Protein AF-G3IFH1-F1 (afdb_monomer_lite)

Foldseek 3Di:
DPPPDPVLDDDPVNVVVCVVVVVQWADLDDDPVCPVQFDDADPVSITGGDPRVVSVVVVVQVVLCVVDPDNQLEEEEDADPVCQVVQVVVCVVRVYHYDHHNPPPPDDDDPPPDPVVSRSYYDYPDCPDPPPPDD

Organism: Cricetulus griseus (NCBI:txid10029)

Structure (mmCIF, N/CA/C/O backbone):
data_AF-G3IFH1-F1
#
_entry.id   AF-G3IFH1-F1
#
loop_
_atom_site.group_PDB
_atom_site.id
_atom_site.type_symbol
_atom_site.label_atom_id
_atom_site.label_alt_id
_atom_site.label_comp_id
_atom_site.label_asym_id
_atom_site.label_entity_id
_atom_site.label_seq_id
_atom_site.pdbx_PDB_ins_code
_atom_site.Cartn_x
_atom_site.Cartn_y
_atom_site.Cartn_z
_atom_site.occupancy
_atom_site.B_iso_or_equiv
_atom_site.auth_seq_id
_atom_site.auth_comp_id
_atom_site.auth_asym_id
_atom_site.auth_atom_id
_atom_site.pdbx_PDB_model_num
ATOM 1 N N . MET A 1 1 ? -4.055 13.025 -5.414 1.00 52.66 1 MET A N 1
ATOM 2 C CA . MET A 1 1 ? -5.457 12.946 -5.856 1.00 52.66 1 MET A CA 1
ATOM 3 C C . MET A 1 1 ? -5.490 12.155 -7.151 1.00 52.66 1 MET A C 1
ATOM 5 O O . MET A 1 1 ? -4.789 12.528 -8.094 1.00 52.66 1 MET A O 1
ATOM 9 N N . SER A 1 2 ? -6.197 11.022 -7.180 1.00 55.00 2 SER A N 1
ATOM 10 C CA . SER A 1 2 ? -6.548 10.351 -8.439 1.00 55.00 2 SER A CA 1
ATOM 11 C C . SER A 1 2 ? -7.175 11.418 -9.339 1.00 55.00 2 SER A C 1
ATOM 13 O O . SER A 1 2 ? -7.994 12.200 -8.871 1.00 55.00 2 SER A O 1
ATOM 15 N N . GLY A 1 3 ? -6.690 11.577 -10.569 1.00 59.50 3 GLY A N 1
ATOM 16 C CA . GLY A 1 3 ? -6.980 12.749 -11.407 1.00 59.50 3 GLY A CA 1
ATOM 17 C C . GLY A 1 3 ? -8.414 12.813 -11.946 1.00 59.50 3 GLY A C 1
ATOM 18 O O . GLY A 1 3 ? -8.573 13.100 -13.121 1.00 59.50 3 GLY A O 1
ATOM 19 N N . ALA A 1 4 ? -9.427 12.476 -11.138 1.00 64.12 4 ALA A N 1
ATOM 20 C CA . ALA A 1 4 ? -10.849 12.386 -11.480 1.00 64.12 4 ALA A CA 1
ATOM 21 C C . ALA A 1 4 ? -11.164 11.541 -12.733 1.00 64.12 4 ALA A C 1
ATOM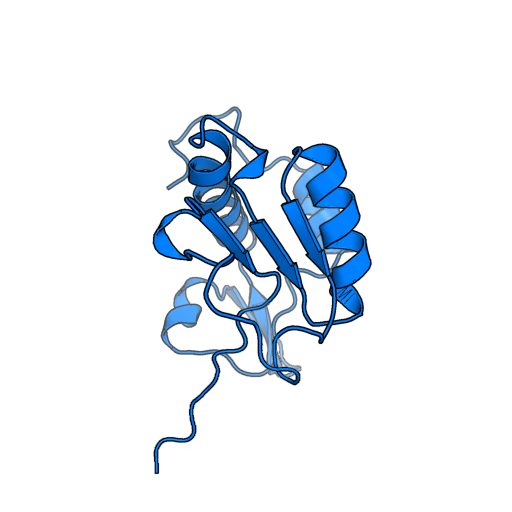 23 O O . ALA A 1 4 ? -12.245 11.650 -13.301 1.00 64.12 4 ALA A O 1
ATOM 24 N N . LEU A 1 5 ? -10.233 10.684 -13.164 1.00 77.56 5 LEU A N 1
ATOM 25 C CA . LEU A 1 5 ? -10.417 9.812 -14.318 1.00 77.56 5 LEU A CA 1
ATOM 26 C C . LEU A 1 5 ? -11.275 8.612 -13.922 1.00 77.56 5 LEU A C 1
ATOM 28 O O . LEU A 1 5 ? -10.896 7.847 -13.033 1.00 77.56 5 LEU A O 1
ATOM 32 N N . ASP A 1 6 ? -12.395 8.438 -14.621 1.00 78.00 6 ASP A N 1
ATOM 33 C CA . ASP A 1 6 ? -13.367 7.361 -14.395 1.00 78.00 6 ASP A CA 1
ATOM 34 C C . ASP A 1 6 ? -12.735 5.962 -14.513 1.00 78.00 6 ASP A C 1
ATOM 36 O O . ASP A 1 6 ? -13.004 5.061 -13.726 1.00 78.00 6 ASP A O 1
ATOM 40 N N . VAL A 1 7 ? -11.759 5.820 -15.414 1.00 83.75 7 VAL A N 1
ATOM 41 C CA . VAL A 1 7 ? -11.028 4.567 -15.667 1.00 83.75 7 VAL A CA 1
ATOM 42 C C . VAL A 1 7 ? -10.235 4.071 -14.448 1.00 83.75 7 VAL A C 1
ATOM 44 O O . VAL A 1 7 ? -10.038 2.869 -14.293 1.00 83.75 7 VAL A O 1
ATOM 47 N N . LEU A 1 8 ? -9.770 4.981 -13.585 1.00 85.19 8 LEU A N 1
ATOM 48 C CA . LEU A 1 8 ? -8.955 4.656 -12.404 1.00 85.19 8 LEU A CA 1
ATOM 49 C C . LEU A 1 8 ? -9.779 4.606 -11.110 1.00 85.19 8 LEU A C 1
ATOM 51 O O . LEU A 1 8 ? -9.211 4.515 -10.014 1.00 85.19 8 LEU A O 1
ATOM 55 N N . GLN A 1 9 ? -11.106 4.701 -11.213 1.00 86.94 9 GLN A N 1
ATOM 56 C CA . GLN A 1 9 ? -11.977 4.545 -10.059 1.00 86.94 9 GLN A CA 1
ATOM 57 C C . GLN A 1 9 ? -11.954 3.107 -9.540 1.00 86.94 9 GLN A C 1
ATOM 59 O O . GLN A 1 9 ? -11.698 2.145 -10.263 1.00 86.94 9 GLN A O 1
ATOM 64 N N . MET A 1 10 ? -12.200 2.982 -8.240 1.00 85.06 10 MET A N 1
ATOM 65 C CA . MET A 1 10 ? -12.223 1.700 -7.552 1.00 85.06 10 MET A CA 1
ATOM 66 C C . MET A 1 10 ? -13.436 0.888 -8.018 1.00 85.06 10 MET A C 1
ATOM 68 O O . MET A 1 10 ? -14.570 1.347 -7.883 1.00 85.06 10 MET A O 1
ATOM 72 N N . LYS A 1 11 ? -13.194 -0.317 -8.541 1.00 91.56 11 LYS A N 1
ATOM 73 C CA . LYS A 1 11 ? -14.251 -1.253 -8.943 1.00 91.56 11 LYS A CA 1
ATOM 74 C C . LYS A 1 11 ? -14.692 -2.125 -7.771 1.00 91.56 11 LYS A C 1
ATOM 76 O O . LYS A 1 11 ? -13.936 -2.338 -6.821 1.00 91.56 11 LYS A O 1
ATOM 81 N N . GLU A 1 12 ? -15.901 -2.671 -7.867 1.00 91.00 12 GLU A N 1
ATOM 82 C CA . GLU A 1 12 ? -16.476 -3.555 -6.843 1.00 91.00 12 GLU A CA 1
ATOM 83 C C . GLU A 1 12 ? -15.604 -4.796 -6.595 1.00 91.00 12 GLU A C 1
ATOM 85 O O . GLU A 1 12 ? -15.349 -5.148 -5.443 1.00 91.00 12 GLU A O 1
ATOM 90 N N . ASP A 1 13 ? -15.037 -5.386 -7.650 1.00 93.25 13 ASP A N 1
ATOM 91 C CA . ASP A 1 13 ? -14.147 -6.552 -7.549 1.00 93.25 13 ASP A CA 1
ATOM 92 C C . ASP A 1 13 ? -12.888 -6.285 -6.712 1.00 93.25 13 ASP A C 1
ATOM 94 O O . ASP A 1 13 ? -12.381 -7.172 -6.019 1.00 93.25 13 ASP A O 1
ATOM 98 N N . ASP A 1 14 ? -12.365 -5.059 -6.763 1.00 90.94 14 ASP A N 1
ATOM 99 C CA . ASP A 1 14 ? -11.163 -4.687 -6.021 1.00 90.94 14 ASP A CA 1
ATOM 100 C C . ASP A 1 14 ? -11.486 -4.454 -4.545 1.00 90.94 14 ASP A C 1
ATOM 102 O O . ASP A 1 14 ? -10.732 -4.902 -3.678 1.00 90.94 14 ASP A O 1
ATOM 106 N N . VAL A 1 15 ? -12.652 -3.865 -4.237 1.00 92.00 15 VAL A N 1
ATOM 107 C CA . VAL A 1 15 ? -13.192 -3.820 -2.862 1.00 92.00 15 VAL A CA 1
ATOM 108 C C . VAL A 1 15 ? -13.326 -5.241 -2.309 1.00 92.00 15 VAL A C 1
ATOM 110 O O . VAL A 1 15 ? -12.902 -5.500 -1.182 1.00 92.00 15 VAL A O 1
ATOM 113 N N . LEU A 1 16 ? -13.823 -6.155 -3.152 1.00 94.88 16 LEU A N 1
ATOM 114 C CA . LEU A 1 16 ? -13.825 -7.612 -2.999 1.00 94.88 16 LEU A CA 1
ATOM 115 C C . LEU A 1 16 ? -12.566 -8.135 -2.308 1.00 94.88 16 LEU A C 1
ATOM 117 O O . LEU A 1 16 ? -12.553 -8.661 -1.190 1.00 94.88 16 LEU A O 1
ATOM 121 N N . LYS A 1 17 ? -11.468 -7.936 -3.031 1.00 94.56 17 LYS A N 1
ATOM 122 C CA . LYS A 1 17 ? -10.137 -8.427 -2.680 1.00 94.56 17 LYS A CA 1
ATOM 123 C C . LYS A 1 17 ? -9.590 -7.752 -1.427 1.00 94.56 17 LYS A C 1
ATOM 125 O O . LYS A 1 17 ? -8.980 -8.434 -0.610 1.00 94.56 17 LYS A O 1
ATOM 130 N N . PHE A 1 18 ? -9.826 -6.453 -1.232 1.00 92.75 18 PHE A N 1
ATOM 131 C CA . PHE A 1 18 ? -9.384 -5.754 -0.018 1.00 92.75 18 PHE A CA 1
ATOM 132 C C . PHE A 1 18 ? -10.077 -6.273 1.244 1.00 92.75 18 PHE A C 1
ATOM 134 O O . PHE A 1 18 ? -9.441 -6.428 2.290 1.00 92.75 18 PHE A O 1
ATOM 141 N N . LEU A 1 19 ? -11.376 -6.562 1.154 1.00 92.62 19 LEU A N 1
ATOM 142 C CA . LEU A 1 19 ? -12.123 -7.148 2.262 1.00 92.62 19 LEU A CA 1
ATOM 143 C C . LEU A 1 19 ? -11.659 -8.581 2.537 1.00 92.62 19 LEU A C 1
ATOM 145 O O . LEU A 1 19 ? -11.395 -8.907 3.693 1.00 92.62 19 LEU A O 1
ATOM 149 N N . ALA A 1 20 ? -11.472 -9.394 1.492 1.00 95.19 20 ALA A N 1
ATOM 150 C CA . ALA A 1 20 ? -10.984 -10.768 1.615 1.00 95.19 20 ALA A CA 1
ATOM 151 C C . ALA A 1 20 ? -9.561 -10.853 2.198 1.00 95.19 20 ALA A C 1
ATOM 153 O O . ALA A 1 20 ? -9.274 -11.730 3.007 1.00 95.19 20 ALA A O 1
ATOM 154 N N . ALA A 1 21 ? -8.679 -9.924 1.824 1.00 91.38 21 ALA A N 1
ATOM 155 C CA . ALA A 1 21 ? -7.313 -9.842 2.336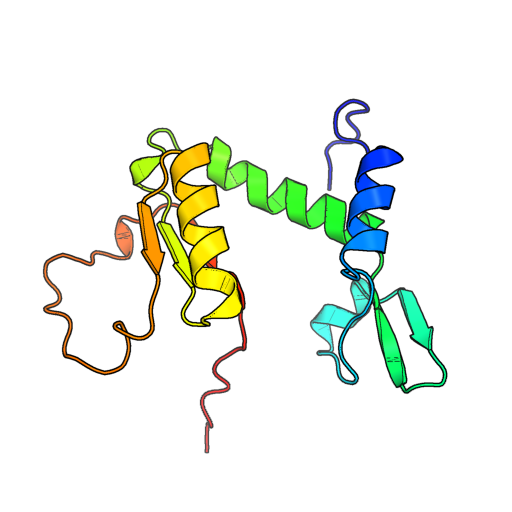 1.00 91.38 21 ALA A CA 1
ATOM 156 C C . ALA A 1 21 ? -7.213 -9.182 3.726 1.00 91.38 21 ALA A C 1
ATOM 158 O O . ALA A 1 21 ? -6.128 -9.136 4.300 1.00 91.38 21 ALA A O 1
ATOM 159 N N . GLY A 1 22 ? -8.313 -8.647 4.270 1.00 91.75 22 GLY A N 1
ATOM 160 C CA . GLY A 1 22 ? -8.333 -8.020 5.593 1.00 91.75 22 GLY A CA 1
ATOM 161 C C . GLY A 1 22 ? -7.566 -6.695 5.690 1.00 91.75 22 GLY A C 1
ATOM 162 O O . GLY A 1 22 ? -7.277 -6.246 6.793 1.00 91.75 22 GLY A O 1
ATOM 163 N N . THR A 1 23 ? -7.263 -6.022 4.574 1.00 89.81 23 THR A N 1
ATOM 164 C CA . THR A 1 23 ? -6.402 -4.814 4.559 1.00 89.81 23 THR A CA 1
ATOM 165 C C . THR A 1 23 ? -7.020 -3.590 5.236 1.00 89.81 23 THR A C 1
ATOM 167 O O . THR A 1 23 ? -6.342 -2.595 5.476 1.00 89.81 23 THR A O 1
ATOM 170 N N . HIS A 1 24 ? -8.329 -3.622 5.482 1.00 91.56 24 HIS A N 1
ATOM 171 C CA . HIS A 1 24 ? -9.056 -2.566 6.181 1.00 91.56 24 HIS A CA 1
ATOM 172 C C . HIS A 1 24 ? -8.845 -2.621 7.701 1.00 91.56 24 HIS A C 1
ATOM 174 O O . HIS A 1 24 ? -9.166 -1.651 8.389 1.00 91.56 24 HIS A O 1
ATOM 180 N N . LEU A 1 25 ? -8.328 -3.738 8.222 1.00 91.94 25 LEU A N 1
ATOM 181 C CA . LEU A 1 25 ? -8.013 -3.922 9.632 1.00 91.94 25 LEU A CA 1
ATOM 182 C C . LEU A 1 25 ? -6.605 -3.383 9.902 1.00 91.94 25 LEU A C 1
ATOM 184 O O . LEU A 1 25 ? -5.619 -3.901 9.384 1.00 91.94 25 LEU A O 1
ATOM 188 N N . GLY A 1 26 ? -6.525 -2.315 10.690 1.00 89.38 26 GLY A N 1
ATOM 189 C CA . GLY A 1 26 ? -5.269 -1.725 11.140 1.00 89.38 26 GLY A CA 1
ATOM 190 C C . GLY A 1 26 ? -4.775 -2.307 12.466 1.00 89.38 26 GLY A C 1
ATOM 191 O O . GLY A 1 26 ? -5.266 -3.322 12.959 1.00 89.38 26 GLY A O 1
ATOM 192 N N . GLY A 1 27 ? -3.794 -1.630 13.062 1.00 88.62 27 GLY A N 1
ATOM 193 C CA . GLY A 1 27 ? -3.295 -1.944 14.400 1.00 88.62 27 GLY A CA 1
ATOM 194 C C . GLY A 1 27 ? -4.180 -1.401 15.528 1.00 88.62 27 GLY A C 1
ATOM 195 O O . GLY A 1 27 ? -5.220 -0.778 15.302 1.00 88.62 27 GLY A O 1
ATOM 196 N N . THR A 1 28 ? -3.734 -1.619 16.766 1.00 90.44 28 THR A N 1
ATOM 197 C CA . THR A 1 28 ? -4.341 -1.061 17.990 1.00 90.44 28 THR A CA 1
ATOM 198 C C . THR A 1 28 ? -3.845 0.344 18.324 1.00 90.44 28 THR A C 1
ATOM 200 O O . THR A 1 28 ? -4.474 1.031 19.125 1.00 90.44 28 THR A O 1
ATOM 203 N N . ASN A 1 29 ? -2.731 0.758 17.715 1.00 88.69 29 ASN A N 1
ATOM 204 C CA . ASN A 1 29 ? -2.092 2.063 17.865 1.00 88.69 29 ASN A CA 1
ATOM 205 C C . ASN A 1 29 ? -1.931 2.704 16.481 1.00 88.69 29 ASN A C 1
ATOM 207 O O . ASN A 1 29 ? -1.840 1.995 15.477 1.00 88.69 29 ASN A O 1
ATOM 211 N N . PHE A 1 30 ? -1.894 4.033 16.432 1.00 86.06 30 PHE A N 1
ATOM 212 C CA . PHE A 1 30 ? -1.648 4.791 15.209 1.00 86.06 30 PHE A CA 1
ATOM 213 C C . PHE A 1 30 ? -0.814 6.038 15.512 1.00 86.06 30 PHE A C 1
ATOM 215 O O . PHE A 1 30 ? -0.903 6.588 16.609 1.00 86.06 30 PHE A O 1
ATOM 222 N N . ASP A 1 31 ? -0.033 6.487 14.532 1.00 89.12 31 ASP A N 1
ATOM 223 C CA . ASP A 1 31 ? 0.693 7.756 14.594 1.00 89.12 31 ASP A CA 1
ATOM 224 C C . ASP A 1 31 ? -0.219 8.938 14.263 1.00 89.12 31 ASP A C 1
ATOM 226 O O . ASP A 1 31 ? -1.104 8.829 13.417 1.00 89.12 31 ASP A O 1
ATOM 230 N N . PHE A 1 32 ? 0.053 10.114 14.832 1.00 88.56 32 PHE A N 1
ATOM 231 C CA . PHE A 1 32 ? -0.747 11.324 14.592 1.00 88.56 32 PHE A CA 1
ATOM 232 C C . PHE A 1 32 ? -0.914 11.657 13.094 1.00 88.56 32 PHE A C 1
ATOM 234 O O . PHE A 1 32 ? -1.994 12.011 12.632 1.00 88.56 32 PHE A O 1
ATOM 241 N N . GLN A 1 33 ? 0.126 11.448 12.281 1.00 88.62 33 GLN A N 1
ATOM 242 C CA . GLN A 1 33 ? 0.068 11.690 10.831 1.00 88.62 33 GLN A CA 1
ATOM 243 C C . GLN A 1 33 ? -0.860 10.720 10.074 1.00 88.62 33 GLN A C 1
ATOM 245 O O . GLN A 1 33 ? -1.326 11.030 8.969 1.00 88.62 33 GLN A O 1
ATOM 250 N N . MET A 1 34 ? -1.134 9.551 10.662 1.00 89.69 34 MET A N 1
ATOM 251 C CA . MET A 1 34 ? -2.005 8.518 10.104 1.00 89.69 34 MET A CA 1
ATOM 252 C C . MET A 1 34 ? -3.486 8.742 10.419 1.00 89.69 34 MET A C 1
ATOM 254 O O . MET A 1 34 ? -4.326 8.076 9.812 1.00 89.69 34 MET A O 1
ATOM 258 N N . GLU A 1 35 ? -3.827 9.704 11.284 1.00 88.62 35 GLU A N 1
ATOM 259 C CA . GLU A 1 35 ? -5.208 10.009 11.688 1.00 88.62 35 GLU A CA 1
ATOM 260 C C . GLU A 1 35 ? -6.126 10.238 10.481 1.00 88.62 35 GLU A C 1
ATOM 262 O O . GLU A 1 35 ? -7.239 9.722 10.410 1.00 88.62 35 GLU A O 1
ATOM 267 N N . GLN A 1 36 ? -5.612 10.919 9.457 1.00 90.81 36 GLN A N 1
ATOM 268 C CA . GLN A 1 36 ? -6.350 11.188 8.228 1.00 90.81 36 GLN A CA 1
ATOM 269 C C . GLN A 1 36 ? -6.747 9.916 7.451 1.00 90.81 36 GLN A C 1
ATOM 271 O O . GLN A 1 36 ? -7.668 9.961 6.642 1.00 90.81 36 GLN A O 1
ATOM 276 N N . TYR A 1 37 ? -6.075 8.779 7.620 1.00 91.50 37 TYR A N 1
ATOM 277 C CA . TYR A 1 37 ? -6.413 7.547 6.892 1.00 91.50 37 TYR A CA 1
ATOM 278 C C . TYR A 1 37 ? -7.384 6.648 7.663 1.00 91.50 37 TYR A C 1
ATOM 280 O O . TYR A 1 37 ? -7.921 5.691 7.097 1.00 91.50 37 TYR A O 1
ATOM 288 N N . ILE A 1 38 ? -7.645 6.969 8.929 1.00 92.19 38 ILE A N 1
ATOM 289 C CA . ILE A 1 38 ? -8.531 6.209 9.804 1.00 92.19 38 ILE A CA 1
ATOM 290 C C . ILE A 1 38 ? -9.981 6.599 9.523 1.00 92.19 38 ILE A C 1
ATOM 292 O O . ILE A 1 38 ? -10.322 7.766 9.345 1.00 92.19 38 ILE A O 1
ATOM 296 N N . TYR A 1 39 ? -10.850 5.593 9.466 1.00 91.56 39 TYR A N 1
ATOM 297 C CA . TYR A 1 39 ? -12.289 5.785 9.350 1.00 91.56 39 TYR A CA 1
ATOM 298 C C . TYR A 1 39 ? -12.954 5.803 10.727 1.00 91.56 39 TYR A C 1
ATOM 300 O O . TYR A 1 39 ? -13.588 6.788 11.098 1.00 91.56 39 TYR A O 1
ATOM 308 N N . LYS A 1 40 ? -12.830 4.703 11.479 1.00 91.81 40 LYS A N 1
ATOM 309 C CA . LYS A 1 40 ? -13.448 4.511 12.800 1.00 91.81 40 LYS A CA 1
ATOM 310 C C . LYS A 1 40 ? -12.615 3.554 13.647 1.00 91.81 40 LYS A C 1
ATOM 312 O O . LYS A 1 40 ? -11.846 2.756 13.114 1.00 91.81 40 LYS A O 1
ATOM 317 N N . ARG A 1 41 ? -12.821 3.596 14.962 1.00 91.62 41 ARG A N 1
ATOM 318 C CA . ARG A 1 41 ? -12.290 2.612 15.911 1.00 91.62 41 ARG A CA 1
ATOM 319 C C . ARG A 1 41 ? -13.385 1.617 16.290 1.00 91.62 41 ARG A C 1
ATOM 321 O O . ARG A 1 41 ? -14.514 2.025 16.558 1.00 91.62 41 ARG A O 1
ATOM 328 N N . LYS A 1 42 ? -13.059 0.325 16.296 1.00 91.50 42 LYS A N 1
ATOM 329 C CA . LYS A 1 42 ? -13.955 -0.739 16.767 1.00 91.50 42 LYS A CA 1
ATOM 330 C C . LYS A 1 42 ? -13.878 -0.852 18.295 1.00 91.50 42 LYS A C 1
ATOM 332 O O . LYS A 1 42 ? -12.881 -0.451 18.892 1.00 91.50 42 LYS A O 1
ATOM 337 N N . ASN A 1 43 ? -14.890 -1.449 18.923 1.00 90.06 43 ASN A N 1
ATOM 338 C CA . ASN A 1 43 ? -14.909 -1.683 20.376 1.00 90.06 43 ASN A CA 1
ATOM 339 C C . ASN A 1 43 ? -13.720 -2.542 20.852 1.00 90.06 43 ASN A C 1
ATOM 341 O O . ASN A 1 43 ? -13.243 -2.363 21.965 1.00 90.06 43 ASN A O 1
ATOM 345 N N . ASP A 1 44 ? -13.190 -3.395 19.971 1.00 86.69 44 ASP A N 1
ATOM 346 C CA . ASP A 1 44 ? -12.017 -4.251 20.212 1.00 86.69 44 ASP A CA 1
ATOM 347 C C . ASP A 1 44 ? -10.685 -3.470 20.230 1.00 86.69 44 ASP A C 1
ATOM 349 O O . ASP A 1 44 ? -9.612 -4.049 20.369 1.00 86.69 44 ASP A O 1
ATOM 353 N N . GLY A 1 45 ? -10.723 -2.149 20.028 1.00 87.00 45 GLY A N 1
ATOM 354 C CA . GLY A 1 45 ? -9.544 -1.284 20.020 1.00 87.00 45 GLY A CA 1
ATOM 355 C C . GLY A 1 45 ? -8.814 -1.195 18.677 1.00 87.00 45 GLY A C 1
ATOM 356 O O . GLY A 1 45 ? -7.926 -0.354 18.556 1.00 87.00 45 GLY A O 1
ATOM 357 N N . ILE A 1 46 ? -9.214 -1.986 17.676 1.00 92.50 46 ILE A N 1
ATOM 358 C CA . ILE A 1 46 ? -8.653 -1.997 16.315 1.00 92.50 46 ILE A CA 1
ATOM 359 C C . ILE A 1 46 ? -9.153 -0.790 15.505 1.00 92.50 46 ILE A C 1
ATOM 361 O O . ILE A 1 46 ? -10.354 -0.488 15.495 1.00 92.50 46 ILE A O 1
ATOM 365 N N . TYR A 1 47 ? -8.242 -0.127 14.789 1.00 92.38 47 TYR A N 1
ATOM 366 C CA . TYR A 1 47 ? -8.579 0.951 13.856 1.00 92.38 47 TYR A CA 1
ATOM 367 C C . TYR A 1 47 ? -8.943 0.415 12.471 1.00 92.38 47 TYR A C 1
ATOM 369 O O . TYR A 1 47 ? -8.255 -0.438 11.917 1.00 92.38 47 TYR A O 1
ATOM 377 N N . ILE A 1 48 ? -10.021 0.946 11.894 1.00 93.69 48 ILE A N 1
ATOM 378 C CA . ILE A 1 48 ? -10.466 0.631 10.534 1.00 93.69 48 ILE A CA 1
ATOM 379 C C . ILE A 1 48 ? -9.925 1.698 9.585 1.00 93.69 48 ILE A C 1
ATOM 381 O O . ILE A 1 48 ? -10.166 2.890 9.790 1.00 93.69 48 ILE A O 1
ATOM 385 N N . ILE A 1 49 ? -9.232 1.273 8.531 1.00 94.25 49 ILE A N 1
ATOM 386 C CA . ILE A 1 49 ? -8.633 2.152 7.518 1.00 94.25 49 ILE A CA 1
ATOM 387 C C . ILE A 1 49 ? -9.648 2.438 6.402 1.00 94.25 49 ILE A C 1
ATOM 389 O O . ILE A 1 49 ? -10.390 1.556 5.967 1.00 94.25 49 ILE A O 1
ATOM 393 N N . ASN A 1 50 ? -9.681 3.678 5.909 1.00 93.31 50 ASN A N 1
ATOM 394 C CA . ASN A 1 50 ? -10.542 4.060 4.792 1.00 93.31 50 ASN A CA 1
ATOM 395 C C . ASN A 1 50 ? -9.976 3.577 3.444 1.00 93.31 50 ASN A C 1
ATOM 397 O O . ASN A 1 50 ? -9.011 4.142 2.925 1.00 93.31 50 ASN A O 1
ATOM 401 N N . LEU A 1 51 ? -10.648 2.600 2.829 1.00 91.69 51 LEU A N 1
ATOM 402 C CA . LEU A 1 51 ? -10.244 2.000 1.552 1.00 91.69 51 LEU A CA 1
ATOM 403 C C . LEU A 1 51 ? -10.142 3.001 0.392 1.00 91.69 51 LEU A C 1
ATOM 405 O O . LEU A 1 51 ? -9.244 2.869 -0.436 1.00 91.69 51 LEU A O 1
ATOM 409 N N . LYS A 1 52 ? -10.999 4.032 0.345 1.00 90.12 52 LYS A N 1
ATOM 410 C CA . LYS A 1 52 ? -10.926 5.048 -0.720 1.00 90.12 52 LYS A CA 1
ATOM 411 C C . LYS A 1 52 ? -9.606 5.816 -0.663 1.00 90.12 52 LYS A C 1
ATOM 413 O O . LYS A 1 52 ? -8.961 6.014 -1.688 1.00 90.12 52 LYS A O 1
ATOM 418 N N . ARG A 1 53 ? -9.167 6.191 0.545 1.00 90.06 53 ARG A N 1
ATOM 419 C CA . ARG A 1 53 ? -7.890 6.898 0.736 1.00 90.06 53 ARG A CA 1
ATOM 420 C C . ARG A 1 53 ? -6.697 5.986 0.443 1.00 90.06 53 ARG A C 1
ATOM 422 O O . ARG A 1 53 ? -5.722 6.444 -0.147 1.00 90.06 53 ARG A O 1
ATOM 429 N N . THR A 1 54 ? -6.786 4.702 0.794 1.00 90.69 54 THR A N 1
ATOM 430 C CA . THR A 1 54 ? -5.754 3.707 0.463 1.00 90.69 54 THR A CA 1
ATOM 431 C C . THR A 1 54 ? -5.592 3.545 -1.047 1.00 90.69 54 THR A C 1
ATOM 433 O O . THR A 1 54 ? -4.467 3.579 -1.540 1.00 90.69 54 THR A O 1
ATOM 436 N N . TRP A 1 55 ? -6.696 3.447 -1.795 1.00 90.94 55 TRP A N 1
ATOM 437 C CA . TRP A 1 55 ? -6.670 3.336 -3.257 1.00 90.94 55 TRP A CA 1
ATOM 438 C C . TRP A 1 55 ? -5.965 4.525 -3.919 1.00 90.94 55 TRP A C 1
ATOM 440 O O . TRP A 1 55 ? -5.101 4.353 -4.777 1.00 90.94 55 TRP A O 1
ATOM 450 N N . GLU A 1 56 ? -6.260 5.745 -3.467 1.00 89.62 56 GLU A N 1
ATOM 451 C CA . GLU A 1 56 ? -5.612 6.950 -3.990 1.00 89.62 56 GLU A CA 1
ATOM 452 C C . GLU A 1 56 ? -4.101 6.977 -3.742 1.00 89.62 56 GLU A C 1
ATOM 454 O O . GLU A 1 56 ? -3.342 7.447 -4.594 1.00 89.62 56 GLU A O 1
ATOM 459 N N . LYS A 1 57 ? -3.647 6.474 -2.589 1.00 90.50 57 LYS A N 1
ATOM 460 C CA . LYS A 1 57 ? -2.216 6.366 -2.280 1.00 90.50 57 LYS A CA 1
ATOM 461 C C . LYS A 1 57 ? -1.532 5.284 -3.096 1.00 90.50 57 LYS A C 1
ATOM 463 O O . LYS A 1 57 ? -0.412 5.501 -3.548 1.00 90.50 57 LYS A O 1
ATOM 468 N N . LEU A 1 58 ? -2.222 4.177 -3.343 1.00 89.62 58 LEU A N 1
ATOM 469 C CA . LEU A 1 58 ? -1.728 3.094 -4.184 1.00 89.62 58 LEU A CA 1
ATOM 470 C C . LEU A 1 58 ? -1.501 3.590 -5.621 1.00 89.62 58 LEU A C 1
ATOM 472 O O . LEU A 1 58 ? -0.423 3.404 -6.181 1.00 89.62 58 LEU A O 1
ATOM 476 N N . LEU A 1 59 ? -2.454 4.347 -6.175 1.00 89.31 59 LEU A N 1
ATOM 477 C CA . LEU A 1 59 ? -2.293 4.994 -7.481 1.00 89.31 59 LEU A CA 1
ATOM 478 C C . LEU A 1 59 ? -1.177 6.046 -7.490 1.00 89.31 59 LEU A C 1
ATOM 480 O O . LEU A 1 59 ? -0.468 6.177 -8.486 1.00 89.31 59 LEU A O 1
ATOM 484 N N . LEU A 1 60 ? -1.009 6.805 -6.403 1.00 88.19 60 LEU A N 1
ATOM 485 C CA . LEU A 1 60 ? 0.075 7.781 -6.292 1.00 88.19 60 LEU A CA 1
ATOM 486 C C . LEU A 1 60 ? 1.453 7.101 -6.294 1.00 88.19 60 LEU A C 1
ATOM 488 O O . LEU A 1 60 ? 2.363 7.622 -6.926 1.00 88.19 60 LEU A O 1
ATOM 492 N N . ALA A 1 61 ? 1.585 5.946 -5.636 1.00 87.38 61 ALA A N 1
ATOM 493 C CA . ALA A 1 61 ? 2.815 5.154 -5.599 1.00 87.38 61 ALA A CA 1
ATOM 494 C C . ALA A 1 61 ? 3.113 4.437 -6.927 1.00 87.38 61 ALA A C 1
ATOM 496 O O . ALA A 1 61 ? 4.275 4.267 -7.280 1.00 87.38 61 ALA A O 1
ATOM 497 N N . ALA A 1 62 ? 2.086 4.067 -7.698 1.00 88.38 62 ALA A N 1
ATOM 498 C CA . ALA A 1 62 ? 2.266 3.441 -9.009 1.00 88.38 62 ALA A CA 1
ATOM 499 C C . ALA A 1 62 ? 2.830 4.406 -10.070 1.00 88.38 62 ALA A C 1
ATOM 501 O O . ALA A 1 62 ? 3.572 3.990 -10.954 1.00 88.38 62 ALA A O 1
ATOM 502 N N . ARG A 1 63 ? 2.511 5.705 -9.980 1.00 87.00 63 ARG A N 1
ATOM 503 C CA . ARG A 1 63 ? 2.972 6.728 -10.940 1.00 87.00 63 ARG A CA 1
ATOM 504 C C . ARG A 1 63 ? 4.497 6.807 -11.101 1.00 87.00 63 ARG A C 1
ATOM 506 O O . ARG A 1 63 ? 4.934 6.743 -12.244 1.00 87.00 63 ARG A O 1
ATOM 513 N N . PRO A 1 64 ? 5.308 6.943 -10.033 1.00 86.69 64 PRO A N 1
ATOM 514 C CA . PRO A 1 64 ? 6.762 6.988 -10.179 1.00 86.69 64 PRO A CA 1
ATOM 515 C C . PRO A 1 64 ? 7.332 5.682 -10.737 1.00 86.69 64 PRO A C 1
ATOM 517 O O . PRO A 1 64 ? 8.268 5.733 -11.518 1.00 86.69 64 PRO A O 1
ATOM 520 N N . ILE A 1 65 ? 6.728 4.530 -10.421 1.00 85.75 65 ILE A N 1
ATOM 521 C CA . ILE A 1 65 ? 7.171 3.227 -10.945 1.00 85.75 65 ILE A CA 1
ATOM 522 C C . ILE A 1 65 ? 7.020 3.175 -12.471 1.00 85.75 65 ILE A C 1
ATOM 524 O O . ILE A 1 65 ? 7.917 2.708 -13.160 1.00 85.75 65 ILE A O 1
ATOM 528 N N . VAL A 1 66 ? 5.897 3.671 -12.996 1.00 87.06 66 VAL A N 1
ATOM 529 C CA . VAL A 1 66 ? 5.631 3.711 -14.445 1.00 87.06 66 VAL A CA 1
ATOM 530 C C . VAL A 1 66 ? 6.419 4.822 -15.145 1.00 87.06 66 VAL A C 1
ATOM 532 O O . VAL A 1 66 ? 6.685 4.723 -16.337 1.00 87.06 66 VAL A O 1
ATOM 535 N N . ALA A 1 67 ? 6.785 5.886 -14.427 1.00 88.94 67 ALA A N 1
ATOM 536 C CA . ALA A 1 67 ? 7.570 6.984 -14.982 1.00 88.94 67 ALA A CA 1
ATOM 537 C C . ALA A 1 67 ? 9.041 6.609 -15.234 1.00 88.94 67 ALA A C 1
ATOM 539 O O . ALA A 1 67 ? 9.717 7.309 -15.985 1.00 88.94 67 ALA A O 1
ATOM 540 N N . THR A 1 68 ? 9.543 5.537 -14.618 1.00 84.94 68 THR A N 1
ATOM 541 C CA . THR A 1 68 ? 10.912 5.068 -14.836 1.00 84.94 68 THR A CA 1
ATOM 542 C C . THR A 1 68 ? 11.053 4.428 -16.217 1.00 84.94 68 THR A C 1
ATOM 544 O O . THR A 1 68 ? 10.330 3.497 -16.559 1.00 84.94 68 THR A O 1
ATOM 547 N N . GLU A 1 69 ? 12.027 4.900 -16.995 1.00 87.88 69 GLU A N 1
ATOM 548 C CA . GLU A 1 69 ? 12.283 4.421 -18.361 1.00 87.88 69 GLU A CA 1
ATOM 549 C C . GLU A 1 69 ? 12.782 2.967 -18.394 1.00 87.88 69 GLU A C 1
ATOM 551 O O . GLU A 1 69 ? 12.387 2.188 -19.261 1.00 87.88 69 GLU A O 1
ATOM 556 N N . ASN A 1 70 ? 13.626 2.588 -17.430 1.00 87.88 70 ASN A N 1
ATOM 557 C CA . ASN A 1 70 ? 14.161 1.238 -17.288 1.00 87.88 70 ASN A CA 1
ATOM 558 C C . ASN A 1 70 ? 13.587 0.545 -16.035 1.00 87.88 70 ASN A C 1
ATOM 560 O O . ASN A 1 70 ? 13.901 0.946 -14.910 1.00 87.88 70 ASN A O 1
ATOM 564 N N . PRO A 1 71 ? 12.794 -0.533 -16.182 1.00 82.50 71 PRO A N 1
ATOM 565 C CA . PRO A 1 71 ? 12.174 -1.202 -15.041 1.00 82.50 71 PRO A CA 1
ATOM 566 C C . PRO A 1 71 ? 13.190 -1.872 -14.104 1.00 82.50 71 PRO A C 1
ATOM 568 O O . PRO A 1 71 ? 12.886 -2.050 -12.926 1.00 82.50 71 PRO A O 1
ATOM 571 N N . ALA A 1 72 ? 14.401 -2.199 -14.577 1.00 83.25 72 ALA A N 1
ATOM 572 C CA . ALA A 1 72 ? 15.432 -2.840 -13.756 1.00 83.25 72 ALA A CA 1
ATOM 573 C C . ALA A 1 72 ? 15.981 -1.924 -12.644 1.00 83.25 72 ALA A C 1
ATOM 575 O O . ALA A 1 72 ? 16.462 -2.419 -11.619 1.00 83.25 72 ALA A O 1
ATOM 576 N N . ASP A 1 73 ? 15.856 -0.604 -12.812 1.00 82.19 73 ASP A N 1
ATOM 577 C CA . ASP A 1 73 ? 16.317 0.389 -11.833 1.00 82.19 73 ASP A CA 1
ATOM 578 C C . ASP A 1 73 ? 15.366 0.506 -10.631 1.00 82.19 73 ASP A C 1
ATOM 580 O O . ASP A 1 73 ? 15.734 1.038 -9.579 1.00 82.19 73 ASP A O 1
ATOM 584 N N . VAL A 1 74 ? 14.151 -0.040 -10.754 1.00 81.88 74 VAL A N 1
ATOM 585 C CA . VAL A 1 74 ? 13.208 -0.157 -9.644 1.00 81.88 74 VAL A CA 1
ATOM 586 C C . VAL A 1 74 ? 13.609 -1.347 -8.780 1.00 81.88 74 VAL A C 1
ATOM 588 O O . VAL A 1 74 ? 13.632 -2.493 -9.232 1.00 81.88 74 VAL A O 1
ATOM 591 N N . ARG A 1 75 ? 13.888 -1.072 -7.503 1.00 83.56 75 ARG A N 1
ATOM 592 C CA . ARG A 1 75 ? 14.263 -2.085 -6.508 1.00 83.56 75 ARG A CA 1
ATOM 593 C C . ARG A 1 75 ? 13.110 -2.347 -5.548 1.00 83.56 75 ARG A C 1
ATOM 595 O O . ARG A 1 75 ? 12.518 -1.413 -4.999 1.00 83.56 75 ARG A O 1
ATOM 602 N N . VAL A 1 76 ? 12.822 -3.624 -5.306 1.00 83.81 76 VAL A N 1
ATOM 603 C CA . VAL A 1 76 ? 11.750 -4.062 -4.398 1.00 83.81 76 VAL A CA 1
ATOM 604 C C . VAL A 1 76 ? 12.346 -4.903 -3.284 1.00 83.81 76 VAL A C 1
ATOM 606 O O . VAL A 1 76 ? 13.029 -5.891 -3.549 1.00 83.81 76 VAL A O 1
ATOM 609 N N . ILE A 1 77 ? 12.106 -4.494 -2.037 1.00 84.31 77 ILE A N 1
ATOM 610 C CA . ILE A 1 77 ? 12.852 -5.001 -0.881 1.00 84.31 77 ILE A CA 1
ATOM 611 C C . ILE A 1 77 ? 11.899 -5.512 0.200 1.00 84.31 77 ILE A C 1
ATOM 613 O O . ILE A 1 77 ? 10.960 -4.818 0.597 1.00 84.31 77 ILE A O 1
ATOM 617 N N . SER A 1 78 ? 12.185 -6.709 0.724 1.00 82.44 78 SER A N 1
ATOM 618 C CA . SER A 1 78 ? 11.574 -7.208 1.960 1.00 82.44 78 SER A CA 1
ATOM 619 C C . SER A 1 78 ? 12.593 -7.934 2.840 1.00 82.44 78 SER A C 1
ATOM 621 O O . SER A 1 78 ? 13.326 -8.818 2.392 1.00 82.44 78 SER A O 1
ATOM 623 N N . SER A 1 79 ? 12.617 -7.572 4.123 1.00 81.44 79 SER A N 1
ATOM 624 C CA . SER A 1 79 ? 13.394 -8.277 5.150 1.00 81.44 79 SER A CA 1
ATOM 625 C C . SER A 1 79 ? 12.589 -9.399 5.810 1.00 81.44 79 SER A C 1
ATOM 627 O O . SER A 1 79 ? 13.156 -10.397 6.251 1.00 81.44 79 SER A O 1
ATOM 629 N N . ARG A 1 80 ? 11.258 -9.255 5.864 1.00 78.69 80 ARG A N 1
ATOM 630 C CA . ARG A 1 80 ? 10.354 -10.200 6.525 1.00 78.69 80 ARG A CA 1
ATOM 631 C C . ARG A 1 80 ? 10.028 -11.394 5.642 1.00 78.69 80 ARG A C 1
ATOM 633 O O . ARG A 1 80 ? 9.707 -11.243 4.466 1.00 78.69 80 ARG A O 1
ATOM 640 N N . ASN A 1 81 ? 9.990 -12.573 6.256 1.00 82.38 81 ASN A N 1
ATOM 641 C CA . ASN A 1 81 ? 9.695 -13.837 5.579 1.00 82.38 81 ASN A CA 1
ATOM 642 C C . ASN A 1 81 ? 8.315 -13.841 4.901 1.00 82.38 81 ASN A C 1
ATOM 644 O O . ASN A 1 81 ? 8.152 -14.440 3.842 1.00 82.38 81 ASN A O 1
ATOM 648 N N . THR A 1 82 ? 7.339 -13.124 5.466 1.00 83.88 82 THR A N 1
ATOM 649 C CA . THR A 1 82 ? 5.988 -12.975 4.902 1.00 83.88 82 THR A CA 1
ATOM 650 C C . THR A 1 82 ? 5.980 -12.272 3.541 1.00 83.88 82 THR A C 1
ATOM 652 O O . THR A 1 82 ? 5.110 -12.552 2.720 1.00 83.88 82 THR A O 1
ATOM 655 N N . GLY A 1 83 ? 6.949 -11.385 3.286 1.00 79.69 83 GLY A N 1
ATOM 656 C CA . GLY A 1 83 ? 7.050 -10.590 2.060 1.00 79.69 83 GLY A CA 1
ATOM 657 C C . GLY A 1 83 ? 8.003 -11.153 1.001 1.00 79.69 83 GLY A C 1
ATOM 658 O O . GLY A 1 83 ? 8.000 -10.687 -0.132 1.00 79.69 83 GLY A O 1
ATOM 659 N N . GLN A 1 84 ? 8.804 -12.175 1.311 1.00 82.19 84 GLN A N 1
ATOM 660 C CA . GLN A 1 84 ? 9.845 -12.641 0.380 1.00 82.19 84 GLN A CA 1
ATOM 661 C C . GLN A 1 84 ? 9.261 -13.172 -0.935 1.00 82.19 84 GLN A C 1
ATOM 663 O O . GLN A 1 84 ? 9.724 -12.823 -2.021 1.00 82.19 84 GLN A O 1
ATOM 668 N N . GLN A 1 85 ? 8.199 -13.978 -0.854 1.00 87.38 85 GLN A N 1
ATOM 669 C CA . GLN A 1 85 ? 7.551 -14.515 -2.052 1.00 87.38 85 GLN A CA 1
ATOM 670 C C . GLN A 1 85 ? 6.820 -13.441 -2.862 1.00 87.38 85 GLN A C 1
ATOM 672 O O . GLN A 1 85 ? 6.748 -13.547 -4.086 1.00 87.38 85 GLN A O 1
ATOM 677 N N . THR A 1 86 ? 6.264 -12.417 -2.208 1.00 87.25 86 THR A N 1
ATOM 678 C CA . THR A 1 86 ? 5.545 -11.346 -2.908 1.00 87.25 86 THR A CA 1
ATOM 679 C C . THR A 1 86 ? 6.511 -10.452 -3.674 1.00 87.25 86 THR A C 1
ATOM 681 O O . THR A 1 86 ? 6.220 -10.118 -4.818 1.00 87.25 86 THR A O 1
ATOM 684 N N . VAL A 1 87 ? 7.691 -10.162 -3.115 1.00 87.31 87 VAL A N 1
ATOM 685 C CA . VAL A 1 87 ? 8.755 -9.416 -3.807 1.00 87.31 87 VAL A CA 1
ATOM 686 C C . VAL A 1 87 ? 9.221 -10.139 -5.068 1.00 87.31 87 VAL A C 1
ATOM 688 O O . VAL A 1 87 ? 9.303 -9.520 -6.125 1.00 87.31 87 VAL A O 1
ATOM 691 N N . LEU A 1 88 ? 9.459 -11.451 -4.994 1.00 89.94 88 LEU A N 1
ATOM 692 C CA . LEU A 1 88 ? 9.881 -12.238 -6.158 1.00 89.94 88 LEU A CA 1
ATOM 693 C C . LEU A 1 88 ? 8.814 -12.259 -7.262 1.00 89.94 88 LEU A C 1
ATOM 695 O O . LEU A 1 88 ? 9.129 -12.058 -8.433 1.00 89.94 88 LEU A O 1
ATOM 699 N N . LYS A 1 89 ? 7.541 -12.456 -6.895 1.00 92.75 89 LYS A N 1
ATOM 700 C CA . LYS A 1 89 ? 6.425 -12.446 -7.855 1.00 92.75 89 LYS A CA 1
ATOM 701 C C . LYS A 1 89 ? 6.211 -11.066 -8.475 1.00 92.75 89 LYS A C 1
ATOM 703 O O . LYS A 1 89 ? 5.947 -10.970 -9.668 1.00 92.75 89 LYS A O 1
ATOM 708 N N . PHE A 1 90 ? 6.340 -10.006 -7.680 1.00 88.81 90 PHE A N 1
ATOM 709 C CA . PHE A 1 90 ? 6.195 -8.636 -8.159 1.00 88.81 90 PHE A CA 1
ATOM 710 C C . PHE A 1 90 ? 7.333 -8.246 -9.110 1.00 88.81 90 PHE A C 1
ATOM 712 O O . PHE A 1 90 ? 7.083 -7.678 -10.170 1.00 88.81 90 PHE A O 1
ATOM 719 N N . ALA A 1 91 ? 8.572 -8.604 -8.773 1.00 88.69 91 ALA A N 1
ATOM 720 C CA . ALA A 1 91 ? 9.723 -8.393 -9.641 1.00 88.69 91 ALA A CA 1
ATOM 721 C C . ALA A 1 91 ? 9.583 -9.127 -10.980 1.00 88.69 91 ALA A C 1
ATOM 723 O O . ALA A 1 91 ? 9.830 -8.531 -12.022 1.00 88.69 91 ALA A O 1
ATOM 724 N N . ALA A 1 92 ? 9.102 -10.374 -10.968 1.00 90.19 92 ALA A N 1
ATOM 725 C CA . ALA A 1 92 ? 8.851 -11.131 -12.194 1.00 90.19 92 ALA A CA 1
ATOM 726 C C . ALA A 1 92 ? 7.769 -10.496 -13.089 1.00 90.19 92 ALA A C 1
ATOM 728 O O . ALA A 1 92 ? 7.871 -10.575 -14.308 1.00 90.19 92 ALA A O 1
ATOM 729 N N . ALA A 1 93 ? 6.748 -9.861 -12.501 1.00 91.00 93 ALA A N 1
ATOM 730 C CA . ALA A 1 93 ? 5.679 -9.202 -13.254 1.00 91.00 93 ALA A CA 1
ATOM 731 C C . ALA A 1 93 ? 6.108 -7.850 -13.854 1.00 91.00 93 ALA A C 1
ATOM 733 O O . ALA A 1 93 ? 5.677 -7.504 -14.950 1.00 91.00 93 ALA A O 1
ATOM 734 N N . THR A 1 94 ? 6.945 -7.094 -13.138 1.00 87.25 94 THR A N 1
ATOM 735 C CA . THR A 1 94 ? 7.335 -5.724 -13.519 1.00 87.25 94 THR A CA 1
ATOM 736 C C . THR A 1 94 ? 8.689 -5.666 -14.242 1.00 87.25 94 THR A C 1
ATOM 738 O O . THR A 1 94 ? 8.983 -4.682 -14.908 1.00 87.25 94 THR A O 1
ATOM 741 N N . GLY A 1 95 ? 9.534 -6.697 -14.120 1.00 86.94 95 GLY A N 1
ATOM 742 C CA . GLY A 1 95 ? 10.938 -6.661 -14.557 1.00 86.94 95 GLY A CA 1
ATOM 743 C C . GLY A 1 95 ? 11.866 -5.906 -13.594 1.00 86.94 95 GLY A C 1
ATOM 744 O O . GLY A 1 95 ? 12.995 -5.580 -13.950 1.00 86.94 95 GLY A O 1
ATOM 745 N N . ALA A 1 96 ? 11.380 -5.619 -12.383 1.00 86.88 96 ALA A N 1
ATOM 746 C CA . ALA A 1 96 ? 12.120 -4.939 -11.323 1.00 86.88 96 ALA A CA 1
ATOM 747 C C . ALA A 1 96 ? 13.159 -5.864 -10.672 1.00 86.88 96 ALA A C 1
ATOM 749 O O . ALA A 1 96 ? 13.033 -7.087 -10.728 1.00 86.88 96 ALA A O 1
ATOM 750 N N . THR A 1 97 ? 14.165 -5.296 -10.005 1.00 85.25 97 THR A N 1
ATOM 751 C CA . THR A 1 97 ? 15.200 -6.074 -9.307 1.00 85.25 97 THR A CA 1
ATOM 752 C C . THR A 1 97 ? 14.746 -6.436 -7.878 1.00 85.25 97 THR A C 1
ATOM 754 O O . THR A 1 97 ? 14.552 -5.545 -7.041 1.00 85.25 97 THR A O 1
ATOM 757 N N . PRO A 1 98 ? 14.529 -7.734 -7.558 1.00 83.81 98 PRO A N 1
ATOM 758 C CA . PRO A 1 98 ? 14.092 -8.153 -6.230 1.00 83.81 98 PRO A CA 1
ATOM 759 C C . PRO A 1 98 ? 15.269 -8.299 -5.267 1.00 83.81 98 PRO A C 1
ATOM 761 O O . PRO A 1 98 ? 16.283 -8.916 -5.590 1.00 83.81 98 PRO A O 1
ATOM 764 N N . ILE A 1 99 ? 15.084 -7.830 -4.036 1.00 79.69 99 ILE A N 1
ATOM 765 C CA . ILE A 1 99 ? 15.988 -8.086 -2.913 1.00 79.69 99 ILE A CA 1
ATOM 766 C C . ILE A 1 99 ? 15.160 -8.711 -1.786 1.00 79.69 99 I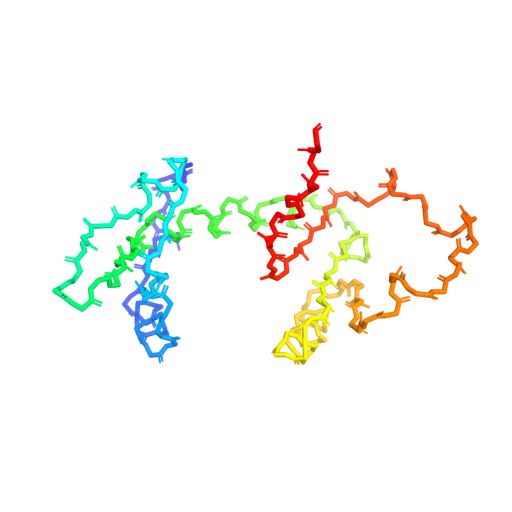LE A C 1
ATOM 768 O O . ILE A 1 99 ? 14.379 -8.040 -1.108 1.00 79.69 99 ILE A O 1
ATOM 772 N N . ALA A 1 100 ? 15.305 -10.023 -1.605 1.00 74.25 100 ALA A N 1
ATOM 773 C CA . ALA A 1 100 ? 14.598 -10.790 -0.584 1.00 74.25 100 ALA A CA 1
ATOM 774 C C . ALA A 1 100 ? 15.594 -11.344 0.447 1.00 74.25 100 ALA A C 1
ATOM 776 O O . ALA A 1 100 ? 16.529 -12.050 0.074 1.00 74.25 100 ALA A O 1
ATOM 777 N N . GLY A 1 101 ? 15.381 -11.054 1.737 1.00 66.00 101 GLY A N 1
ATOM 778 C CA . GLY A 1 101 ? 16.144 -11.662 2.837 1.00 66.00 101 GLY A CA 1
ATOM 779 C C . GLY A 1 101 ? 16.751 -10.687 3.852 1.00 66.00 101 GLY A C 1
ATOM 780 O O . GLY A 1 101 ? 16.845 -9.483 3.633 1.00 66.00 101 GLY A O 1
ATOM 781 N N . LEU A 1 102 ? 17.174 -11.246 4.994 1.00 53.38 102 LEU A N 1
ATOM 782 C CA . LEU A 1 102 ? 17.758 -10.550 6.154 1.00 53.38 102 LEU A CA 1
ATOM 783 C C . LEU A 1 102 ? 19.248 -10.178 5.973 1.00 53.38 102 LEU A C 1
ATOM 785 O O . LEU A 1 102 ? 19.932 -9.835 6.936 1.00 53.38 102 LEU A O 1
ATOM 789 N N . SER A 1 103 ? 19.789 -10.307 4.763 1.00 47.75 103 SER A N 1
ATOM 790 C CA . SER A 1 103 ? 21.230 -10.246 4.485 1.00 47.75 103 SER A CA 1
ATOM 791 C C . SER A 1 103 ? 21.811 -8.832 4.427 1.00 47.75 103 SER A C 1
ATOM 793 O O . SER A 1 103 ? 23.026 -8.699 4.357 1.00 47.75 103 SER A O 1
ATOM 795 N N . TYR A 1 104 ? 20.996 -7.777 4.515 1.00 44.84 104 TYR A N 1
ATOM 796 C CA . TYR A 1 104 ? 21.511 -6.406 4.416 1.00 44.84 104 TYR A CA 1
ATOM 797 C C . TYR A 1 104 ? 22.044 -5.822 5.736 1.00 44.84 104 TYR A C 1
ATOM 799 O O . TYR A 1 104 ? 22.843 -4.894 5.703 1.00 44.84 104 TYR A O 1
ATOM 807 N N . CYS A 1 105 ? 21.645 -6.345 6.904 1.00 41.53 105 CYS A N 1
ATOM 808 C CA . CYS A 1 105 ? 22.021 -5.726 8.188 1.00 41.53 105 CYS A CA 1
ATOM 809 C C . CYS A 1 105 ? 23.195 -6.380 8.929 1.00 41.53 105 CYS A C 1
ATOM 811 O O . CYS A 1 105 ? 23.639 -5.800 9.916 1.00 41.53 105 CYS A O 1
ATOM 813 N N . ARG A 1 106 ? 23.688 -7.568 8.539 1.00 32.56 106 ARG A N 1
ATOM 814 C CA . ARG A 1 106 ? 24.642 -8.321 9.389 1.00 32.56 106 ARG A CA 1
ATOM 815 C C . ARG A 1 106 ? 25.987 -8.695 8.767 1.00 32.56 106 ARG A C 1
ATOM 817 O O . ARG A 1 106 ? 26.821 -9.242 9.476 1.00 32.56 106 ARG A O 1
ATOM 824 N N . LEU A 1 107 ? 26.242 -8.386 7.503 1.00 29.78 107 LEU A N 1
ATOM 825 C CA . LEU A 1 107 ? 27.565 -8.567 6.904 1.00 29.78 107 LEU A CA 1
ATOM 826 C C . LEU A 1 107 ? 27.919 -7.295 6.145 1.00 29.78 107 LEU A C 1
ATOM 828 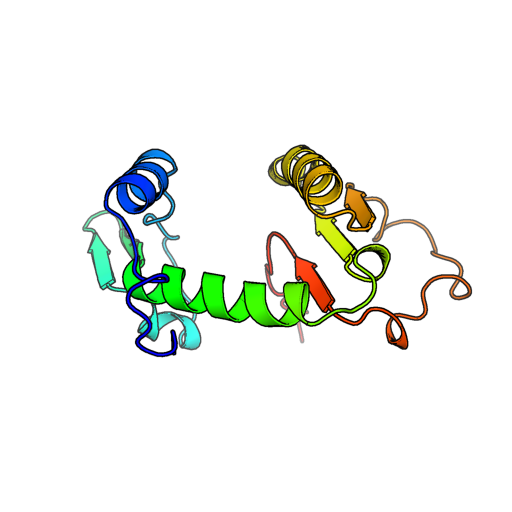O O . LEU A 1 107 ? 27.074 -6.749 5.437 1.00 29.78 107 LEU A O 1
ATOM 832 N N . GLU A 1 108 ? 29.141 -6.811 6.345 1.00 35.47 108 GLU A N 1
ATOM 833 C CA . GLU A 1 108 ? 29.713 -5.676 5.628 1.00 35.47 108 GLU A CA 1
ATOM 834 C C . GLU A 1 108 ? 29.403 -5.783 4.130 1.00 35.47 108 GLU A C 1
ATOM 836 O O . GLU A 1 108 ? 29.861 -6.690 3.436 1.00 35.47 108 GLU A O 1
ATOM 841 N N . CYS A 1 109 ? 28.587 -4.856 3.634 1.00 36.00 109 CYS A N 1
ATOM 842 C CA . CYS A 1 109 ? 28.388 -4.658 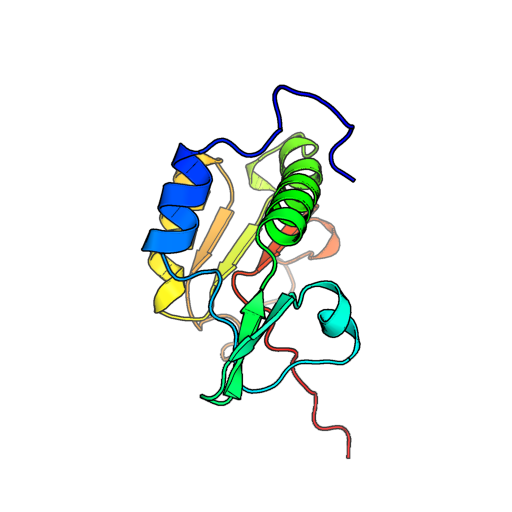2.208 1.00 36.00 109 CYS A CA 1
ATOM 843 C C . CYS A 1 109 ? 29.543 -3.771 1.695 1.00 36.00 109 CYS A C 1
ATOM 845 O O . CYS A 1 109 ? 29.629 -2.615 2.116 1.00 36.00 109 CYS A O 1
ATOM 847 N N . PRO A 1 110 ? 30.440 -4.249 0.805 1.00 30.97 110 PRO A N 1
ATOM 848 C CA . PRO A 1 110 ? 31.466 -3.406 0.185 1.00 30.97 110 PRO A CA 1
ATOM 849 C C . PRO A 1 110 ? 30.841 -2.279 -0.656 1.00 30.97 110 PRO A C 1
ATOM 851 O O . PRO A 1 110 ? 30.252 -2.525 -1.700 1.00 30.97 110 PRO A O 1
ATOM 854 N N . ALA A 1 111 ? 30.999 -1.030 -0.224 1.00 39.22 111 ALA A N 1
ATOM 855 C CA . ALA A 1 111 ? 30.363 0.189 -0.745 1.00 39.22 111 ALA A CA 1
ATOM 856 C C . ALA A 1 111 ? 30.472 0.495 -2.269 1.00 39.22 111 ALA A C 1
ATOM 858 O O . ALA A 1 111 ? 30.050 1.562 -2.696 1.00 39.22 111 ALA A O 1
ATOM 859 N N . SER A 1 112 ? 31.006 -0.391 -3.1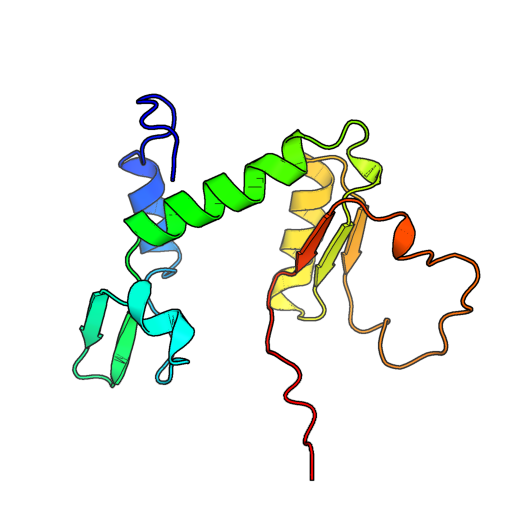12 1.00 38.56 112 SER A N 1
ATOM 860 C CA . SER A 1 112 ? 31.282 -0.150 -4.535 1.00 38.56 112 SER A CA 1
ATOM 861 C C . SER A 1 112 ? 30.185 -0.580 -5.524 1.00 38.56 112 SER A C 1
ATOM 863 O O . SER A 1 112 ? 30.288 -0.226 -6.694 1.00 38.56 112 SER A O 1
ATOM 865 N N . HIS A 1 113 ? 29.137 -1.305 -5.106 1.00 38.22 113 HIS A N 1
ATOM 866 C CA . HIS A 1 113 ? 28.017 -1.688 -5.997 1.00 38.22 113 HIS A CA 1
ATOM 867 C C . HIS A 1 113 ? 26.690 -0.978 -5.662 1.00 38.22 113 HIS A C 1
ATOM 869 O O . HIS A 1 113 ? 25.738 -1.000 -6.443 1.00 38.22 113 HIS A O 1
ATOM 875 N N . TRP A 1 114 ? 26.608 -0.325 -4.502 1.00 43.56 114 TRP A N 1
ATOM 876 C CA . TRP A 1 114 ? 25.374 0.280 -3.999 1.00 43.56 114 TRP A CA 1
ATOM 877 C C . TRP A 1 114 ? 25.454 1.789 -4.011 1.00 43.56 114 TRP A C 1
ATOM 879 O O . TRP A 1 114 ? 25.418 2.440 -2.967 1.00 43.56 114 TRP A O 1
ATOM 889 N N . ASP A 1 115 ? 25.511 2.345 -5.213 1.00 38.88 115 ASP A N 1
ATOM 890 C CA . ASP A 1 115 ? 25.194 3.748 -5.366 1.00 38.88 115 ASP A CA 1
ATOM 891 C C . ASP A 1 115 ? 23.674 3.910 -5.206 1.00 38.88 115 ASP A C 1
ATOM 893 O O . ASP A 1 115 ? 22.888 3.702 -6.133 1.00 38.88 115 ASP A O 1
ATOM 897 N N . TRP A 1 116 ? 23.229 4.192 -3.978 1.00 43.84 116 TRP A N 1
ATOM 898 C CA . TRP A 1 116 ? 21.831 4.534 -3.688 1.00 43.84 116 TRP A CA 1
ATOM 899 C C . TRP A 1 116 ? 21.386 5.785 -4.454 1.00 43.84 116 TRP A C 1
ATOM 901 O O . TRP A 1 116 ? 20.187 5.995 -4.611 1.00 43.84 116 TRP A O 1
ATOM 911 N N . SER A 1 117 ? 22.336 6.574 -4.971 1.00 42.25 117 SER A N 1
ATOM 912 C CA . SER A 1 117 ? 22.056 7.700 -5.859 1.00 42.25 117 SER A CA 1
ATOM 913 C C . SER A 1 117 ? 21.513 7.280 -7.235 1.00 42.25 117 SER A C 1
ATOM 915 O O . SER A 1 117 ? 20.903 8.105 -7.910 1.00 42.25 117 SER A O 1
ATOM 917 N N . ALA A 1 118 ? 21.665 6.009 -7.633 1.00 36.81 118 ALA A N 1
ATOM 918 C CA . ALA A 1 118 ? 21.211 5.500 -8.930 1.00 36.81 118 ALA A CA 1
ATOM 919 C C . ALA A 1 118 ? 19.816 4.844 -8.898 1.00 36.81 118 ALA A C 1
ATOM 921 O O . ALA A 1 118 ? 19.226 4.606 -9.950 1.00 36.81 118 ALA A O 1
ATOM 922 N N . ALA A 1 119 ? 19.266 4.532 -7.717 1.00 44.12 119 ALA A N 1
ATOM 923 C CA . ALA A 1 119 ? 17.932 3.940 -7.616 1.00 44.12 119 ALA A CA 1
ATOM 924 C C . ALA A 1 119 ? 16.859 5.037 -7.696 1.00 44.12 119 ALA A C 1
ATOM 926 O O . ALA A 1 119 ? 16.666 5.803 -6.754 1.00 44.12 119 ALA A O 1
ATOM 927 N N . SER A 1 120 ? 16.134 5.092 -8.813 1.00 45.38 120 SER A N 1
ATOM 928 C CA . SER A 1 120 ? 15.108 6.111 -9.068 1.00 45.38 120 SER A CA 1
ATOM 929 C C . SER A 1 120 ? 13.852 5.943 -8.203 1.00 45.38 120 SER A C 1
ATOM 931 O O . SER A 1 120 ? 13.169 6.925 -7.915 1.00 45.38 120 SER A O 1
ATOM 933 N N . THR A 1 121 ? 13.519 4.724 -7.756 1.00 53.41 121 THR A N 1
ATOM 934 C CA . THR A 1 121 ? 12.402 4.454 -6.828 1.00 53.41 121 THR A CA 1
ATOM 935 C C . THR A 1 121 ? 12.614 3.144 -6.058 1.00 53.41 121 THR A C 1
ATOM 937 O O . THR A 1 121 ? 12.913 2.105 -6.647 1.00 53.41 121 THR A O 1
ATOM 940 N N . VAL A 1 122 ? 12.400 3.176 -4.735 1.00 57.38 122 VAL A N 1
ATOM 941 C CA . VAL A 1 122 ? 12.440 1.997 -3.849 1.00 57.38 122 VAL A CA 1
ATOM 942 C C . VAL A 1 122 ? 11.049 1.744 -3.273 1.00 57.38 122 VAL A C 1
ATOM 944 O O . VAL A 1 122 ? 10.449 2.640 -2.682 1.00 57.38 122 VAL A O 1
ATOM 947 N N . GLN A 1 123 ? 10.538 0.520 -3.428 1.00 57.91 123 GLN A N 1
ATOM 948 C CA . GLN A 1 123 ? 9.300 0.080 -2.778 1.00 57.91 123 GLN A CA 1
ATOM 949 C C . GLN A 1 123 ? 9.638 -0.855 -1.616 1.00 57.91 123 GLN A C 1
ATOM 951 O O . GLN A 1 123 ? 10.242 -1.915 -1.801 1.00 57.91 123 GLN A O 1
ATOM 956 N N . VAL A 1 124 ? 9.247 -0.439 -0.411 1.00 57.38 124 VAL A N 1
ATOM 957 C CA . VAL A 1 124 ? 9.475 -1.179 0.833 1.00 57.38 124 VAL A CA 1
ATOM 958 C C . VAL A 1 124 ? 8.147 -1.771 1.286 1.00 57.38 124 VAL A C 1
ATOM 960 O O . VAL A 1 124 ? 7.158 -1.052 1.407 1.00 57.38 124 VAL A O 1
ATOM 963 N N . THR A 1 125 ? 8.114 -3.079 1.546 1.00 55.16 125 THR A N 1
ATOM 964 C CA . THR A 1 125 ? 6.878 -3.762 1.966 1.00 55.16 125 THR A CA 1
ATOM 965 C C . THR A 1 125 ? 6.401 -3.344 3.358 1.00 55.16 125 THR A C 1
ATOM 967 O O . THR A 1 125 ? 5.235 -3.538 3.682 1.00 55.16 125 THR A O 1
ATOM 970 N N . GLU A 1 126 ? 7.284 -2.783 4.188 1.00 50.22 126 GLU A N 1
ATOM 971 C CA . GLU A 1 126 ? 6.934 -2.255 5.504 1.00 50.22 126 GLU A CA 1
ATOM 972 C C . GLU A 1 126 ? 7.950 -1.207 5.966 1.00 50.22 126 GLU A C 1
ATOM 974 O O . GLU A 1 126 ? 9.146 -1.482 6.040 1.00 50.22 126 GLU A O 1
ATOM 979 N N . TRP A 1 127 ? 7.469 -0.013 6.308 1.00 33.97 127 TRP A N 1
ATOM 980 C CA . TRP A 1 127 ? 8.249 1.004 7.007 1.00 33.97 127 TRP A CA 1
ATOM 981 C C . TRP A 1 127 ? 7.876 0.913 8.490 1.00 33.97 127 TRP A C 1
ATOM 983 O O . TRP A 1 127 ? 7.078 1.698 8.991 1.00 33.97 127 TRP A O 1
ATOM 993 N N . VAL A 1 128 ? 8.400 -0.089 9.207 1.00 33.97 128 VAL A N 1
ATOM 994 C CA . VAL A 1 128 ? 8.533 0.096 10.656 1.00 33.97 128 VAL A CA 1
ATOM 995 C C . VAL A 1 128 ? 9.661 1.092 10.754 1.00 33.97 128 VAL A C 1
ATOM 997 O O . VAL A 1 128 ? 10.804 0.728 10.473 1.00 33.97 128 VAL A O 1
ATOM 1000 N N . GLY A 1 129 ? 9.329 2.357 11.016 1.00 29.11 129 GLY A N 1
ATOM 1001 C CA . GLY A 1 129 ? 10.348 3.344 11.309 1.00 29.11 129 GLY A CA 1
ATOM 1002 C C . GLY A 1 129 ? 11.310 2.690 12.283 1.00 29.11 129 GLY A C 1
ATOM 1003 O O . GLY A 1 129 ? 10.894 2.197 13.333 1.00 29.11 129 GLY A O 1
ATOM 1004 N N . ALA A 1 130 ? 12.586 2.626 11.914 1.00 26.67 130 ALA A N 1
ATOM 1005 C CA . ALA A 1 130 ? 13.591 2.632 12.941 1.00 26.67 130 ALA A CA 1
ATOM 1006 C C . ALA A 1 130 ? 13.310 3.929 13.703 1.00 26.67 130 ALA A C 1
ATOM 1008 O O . ALA A 1 130 ? 13.751 5.005 13.306 1.00 26.67 130 ALA A O 1
ATOM 1009 N N . THR A 1 131 ? 12.522 3.849 14.776 1.00 27.84 131 THR A N 1
ATOM 1010 C CA . THR A 1 131 ? 12.808 4.656 15.942 1.00 27.84 131 THR A CA 1
ATOM 1011 C C . THR A 1 131 ? 14.219 4.230 16.302 1.00 27.84 131 THR A C 1
ATOM 1013 O O . THR A 1 131 ? 14.431 3.268 17.034 1.00 27.84 131 THR A O 1
ATOM 1016 N N . THR A 1 132 ? 15.202 4.879 15.676 1.00 27.78 132 THR A N 1
ATOM 1017 C CA . THR A 1 132 ? 16.437 5.195 16.362 1.00 27.78 132 THR A CA 1
ATOM 1018 C C . THR A 1 132 ? 15.987 5.653 17.735 1.00 27.78 132 THR A C 1
ATOM 1020 O O . THR A 1 132 ? 15.340 6.697 17.852 1.00 27.78 132 THR A O 1
ATOM 1023 N N . GLU A 1 133 ? 16.201 4.794 18.730 1.00 22.05 133 GLU A N 1
ATOM 1024 C CA . GLU A 1 133 ? 16.414 5.228 20.095 1.00 22.05 133 GLU A CA 1
ATOM 1025 C C . GLU A 1 133 ? 17.389 6.398 19.994 1.00 22.05 133 GLU A C 1
ATOM 1027 O O . GLU A 1 133 ? 18.577 6.223 19.735 1.00 22.05 133 GLU A O 1
ATOM 1032 N N . TRP A 1 134 ? 16.853 7.607 20.083 1.00 29.14 134 TRP A N 1
ATOM 1033 C CA . TRP A 1 134 ? 17.631 8.745 20.509 1.00 29.14 134 TRP A CA 1
ATOM 1034 C C . TRP A 1 134 ? 17.437 8.781 22.018 1.00 29.14 134 TRP A C 1
ATOM 1036 O O . TRP A 1 134 ? 16.320 8.976 22.502 1.00 29.14 134 TRP A O 1
ATOM 1046 N N . SER A 1 135 ? 18.520 8.462 22.732 1.00 25.75 135 SER A N 1
ATOM 1047 C CA . SER A 1 135 ? 18.739 8.986 24.082 1.00 25.75 135 SER A CA 1
ATOM 1048 C C . SER A 1 135 ? 18.781 10.510 24.047 1.00 25.75 135 SER A C 1
ATOM 1050 O O . SER A 1 135 ? 19.196 11.055 22.996 1.00 25.75 135 SER A O 1
#

InterPro domains:
  IPR001865 Small ribosomal subunit protein uS2 [PF00318] (19-94)
  IPR001865 Small ribosomal subunit protein uS2 [PR00395] (15-33)
  IPR001865 Small ribosomal subunit protein uS2 [PR00395] (45-54)
  IPR005707 Small ribosomal subunit protein uS2, eukaryota/archaea [PTHR11489] (5-101)
  IPR018130 Small ribosomal subunit protein uS2, conserved site [PS00962] (15-26)
  IPR023591 Small ribosomal subunit protein uS2, flavodoxin-like domain superfamily [SSF52313] (9-101)

pLDDT: mean 74.82, std 21.95, range [22.05, 95.19]

Sequence (135 aa):
MSGALDVLQMKEDDVLKFLAAGTHLGGTNFDFQMEQYIYKRKNDGIYIINLKRTWEKLLLAARPIVATENPADVRVISSRNTGQQTVLKFAAATGATPIAGLSYCRLECPASHWDWSAASTVQVTEWVGATTEWS

Secondary structure (DSSP, 8-state):
---S-GGGSPPHHHHHHHHHTTTTB--S---GGGGGGEEEE-TTSPEEE-HHHHHHHHHHHHHHHHH-S-GGGEEEEE-SHHHHHHHHHHHHHHT-EEEESSTTSSS---TTS--GGG-SEEEES----------

Radius of gyration: 17.6 Å; chains: 1; bounding box: 48×28×42 Å